Protein AF-A0A3M0SPN9-F1 (afdb_monomer)

Organism: NCBI:txid84023

Sequence (137 aa):
MIYVLFIGCMCILISLGCYSMEMHIRSNNLNSHKKSIQVDVTEKYREYLFTELNEYISKNPSCDDNGIKQYISSLDNFKIYFEECYIFYNKNTDCFKVEYIFNGEFYKEETYEYEVKNKDILYSCIDYSFKKGGLEK

Foldseek 3Di:
DVVVVVVVVVVVVVVVVVVVVVVVVVVVVVVVVVVVVPDDPCPVVVVVQVVVVLVVLVVDPQDDQVRVLVVLVVDDFDWDDDPPKIWHADNVVRWIKIWDADPNHTAKIWTWDWGADPNDIDTDTDDMDRDVPDDPD

Radius of gyration: 26.55 Å; Cα contacts (8 Å, |Δi|>4): 145; chains: 1; bounding box: 66×30×72 Å

Secondary structure (DSSP, 8-state):
-HHHHHHHHHHHHHHHHHHHHHHHHHHHHHHHHHHHH---TTHHHHHHHHHHHHHHHHT-TT-STTHHHHHHHHSTT-EEEETTEEEEEETTTTEEEEEEEETTEEEEEEEEEEEEETTEEEEEEEEEESSTT----

Mean predicted aligned error: 12.08 Å

Solvent-accessible surface area (backbone atoms only — not comparable 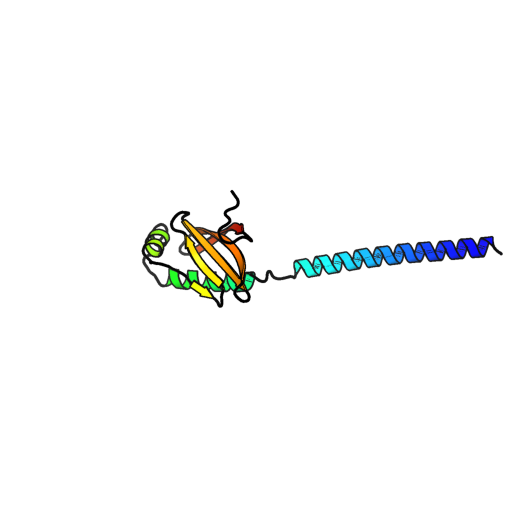to full-atom values): 8005 Å² total; per-residue (Å²): 110,70,68,60,53,52,52,51,52,51,52,52,52,51,53,50,50,54,51,53,50,52,52,50,52,52,50,50,53,51,53,52,54,51,58,76,67,57,72,59,87,58,51,65,58,49,53,53,45,52,49,52,48,48,54,56,49,72,73,40,93,66,54,51,90,72,23,46,65,55,52,56,62,69,44,80,86,55,68,50,73,55,87,76,20,36,34,33,70,40,78,90,76,69,28,41,35,37,45,41,38,58,96,89,38,84,57,39,37,39,34,26,42,72,49,70,53,98,91,44,79,45,75,44,81,77,49,74,22,79,44,93,90,48,77,85,126

pLDDT: mean 82.46, std 11.7, range [38.12, 95.06]

Structure (mmCIF, N/CA/C/O backbone):
data_AF-A0A3M0SPN9-F1
#
_entry.id   AF-A0A3M0SPN9-F1
#
loop_
_atom_site.group_PDB
_atom_site.id
_atom_site.type_symbol
_atom_site.label_atom_id
_atom_site.label_alt_id
_atom_site.label_comp_id
_atom_site.label_asym_id
_atom_site.label_entity_id
_atom_site.label_seq_id
_atom_site.pdbx_PDB_ins_code
_atom_site.Cartn_x
_atom_site.Cartn_y
_atom_site.Cartn_z
_atom_site.occupancy
_atom_site.B_iso_or_equiv
_atom_site.auth_seq_id
_atom_site.auth_comp_id
_atom_site.auth_asym_id
_atom_site.auth_atom_id
_atom_site.pdbx_PDB_model_num
ATOM 1 N N . MET A 1 1 ? 50.674 5.228 -51.382 1.00 62.44 1 MET A N 1
ATOM 2 C CA . MET A 1 1 ? 49.195 5.233 -51.504 1.00 62.44 1 MET A CA 1
ATOM 3 C C . MET A 1 1 ? 48.504 4.301 -50.513 1.00 62.44 1 MET A C 1
ATOM 5 O O . MET A 1 1 ? 47.654 4.783 -49.783 1.00 62.44 1 MET A O 1
ATOM 9 N N . ILE A 1 2 ? 48.873 3.017 -50.427 1.00 77.25 2 ILE A N 1
ATOM 10 C CA . ILE A 1 2 ? 48.203 2.033 -49.544 1.00 77.25 2 ILE A CA 1
ATOM 11 C C . ILE A 1 2 ? 48.232 2.444 -48.059 1.00 77.25 2 ILE A C 1
ATOM 13 O O . ILE A 1 2 ? 47.217 2.368 -47.380 1.00 77.25 2 ILE A O 1
ATOM 17 N N . TYR A 1 3 ? 49.361 2.969 -47.576 1.00 79.00 3 TYR A N 1
ATOM 18 C CA . TYR A 1 3 ? 49.505 3.426 -46.188 1.00 79.00 3 TYR A CA 1
ATOM 19 C C . TYR A 1 3 ? 48.575 4.600 -45.827 1.00 79.00 3 TYR A C 1
ATOM 21 O O . TYR A 1 3 ? 47.999 4.636 -44.747 1.00 79.00 3 TYR A O 1
ATOM 29 N N . VAL A 1 4 ? 48.372 5.531 -46.765 1.00 81.88 4 VAL A N 1
ATOM 30 C CA . VAL A 1 4 ? 47.487 6.695 -46.578 1.00 81.88 4 VAL A CA 1
ATOM 31 C C . VAL A 1 4 ? 46.020 6.261 -46.545 1.00 81.88 4 VAL A C 1
ATOM 33 O O . VAL A 1 4 ? 45.259 6.744 -45.713 1.00 81.88 4 VAL A O 1
ATOM 36 N N . LEU A 1 5 ? 45.637 5.304 -47.398 1.00 81.00 5 LEU A N 1
ATOM 37 C CA . LEU A 1 5 ? 44.300 4.703 -47.375 1.00 81.00 5 LEU A CA 1
ATOM 38 C C . LEU A 1 5 ? 44.038 3.957 -46.060 1.00 81.00 5 LEU A C 1
ATOM 40 O O . LEU A 1 5 ? 42.968 4.101 -45.479 1.00 81.00 5 LEU A O 1
ATOM 44 N N . PHE A 1 6 ? 45.028 3.217 -45.558 1.00 86.19 6 PHE A N 1
ATOM 45 C CA . PHE A 1 6 ? 44.900 2.465 -44.311 1.00 86.19 6 PHE A CA 1
ATOM 46 C C . PHE A 1 6 ? 44.741 3.381 -43.090 1.00 86.19 6 PHE A C 1
ATOM 48 O O . PHE A 1 6 ? 43.862 3.156 -42.260 1.00 86.19 6 PHE A O 1
ATOM 55 N N . ILE A 1 7 ? 45.534 4.456 -43.013 1.00 87.44 7 ILE A N 1
ATOM 56 C CA . ILE A 1 7 ? 45.390 5.476 -41.964 1.00 87.44 7 ILE A CA 1
ATOM 57 C C . ILE A 1 7 ? 44.021 6.155 -42.057 1.00 87.44 7 ILE A C 1
ATOM 59 O O . ILE A 1 7 ? 43.350 6.300 -41.039 1.00 87.44 7 ILE A O 1
ATOM 63 N N . GLY A 1 8 ? 43.570 6.505 -43.266 1.00 84.75 8 GLY A N 1
ATOM 64 C CA . GLY A 1 8 ? 42.246 7.091 -43.477 1.00 84.75 8 GLY A CA 1
ATOM 65 C C . GLY A 1 8 ? 41.115 6.191 -42.972 1.00 84.75 8 GLY A C 1
ATOM 66 O O . GLY A 1 8 ? 40.234 6.658 -42.251 1.00 84.75 8 GLY A O 1
ATOM 67 N N . CYS A 1 9 ? 41.168 4.890 -43.272 1.00 86.44 9 CYS A N 1
ATOM 68 C CA . CYS A 1 9 ? 40.193 3.921 -42.768 1.00 86.44 9 CYS A CA 1
ATOM 69 C C . CYS A 1 9 ? 40.219 3.802 -41.237 1.00 86.44 9 CYS A C 1
ATOM 71 O O . CYS A 1 9 ? 39.158 3.779 -40.616 1.00 86.44 9 CYS A O 1
ATOM 73 N N . MET A 1 10 ? 41.404 3.777 -40.620 1.00 88.25 10 MET A N 1
ATOM 74 C CA . MET A 1 10 ? 41.528 3.729 -39.158 1.00 88.25 10 MET A CA 1
ATOM 75 C C . MET A 1 10 ? 40.944 4.978 -38.489 1.00 88.25 10 MET A C 1
ATOM 77 O O . MET A 1 10 ? 40.221 4.857 -37.502 1.00 88.25 10 MET A O 1
ATOM 81 N N . CYS A 1 11 ? 41.179 6.169 -39.049 1.00 86.94 11 CYS A N 1
ATOM 82 C CA . CYS A 1 11 ? 40.595 7.409 -38.538 1.00 86.94 11 CYS A CA 1
ATOM 83 C C . CYS A 1 11 ? 39.060 7.380 -38.576 1.00 86.94 11 CYS A C 1
ATOM 85 O O . CYS A 1 11 ? 38.425 7.734 -37.586 1.00 86.94 11 CYS A O 1
ATOM 87 N N . ILE A 1 12 ? 38.465 6.902 -39.675 1.00 89.62 12 ILE A N 1
ATOM 88 C CA . ILE A 1 12 ? 37.002 6.792 -39.809 1.00 89.62 12 ILE A CA 1
ATOM 89 C C . ILE A 1 12 ? 36.423 5.830 -38.763 1.00 89.62 12 ILE A C 1
ATOM 91 O O . ILE A 1 12 ? 35.408 6.142 -38.141 1.00 89.62 12 ILE A O 1
ATOM 95 N N . LEU A 1 13 ? 37.075 4.685 -38.530 1.00 90.31 13 LEU A N 1
ATOM 96 C CA . LEU A 1 13 ? 36.631 3.703 -37.535 1.00 90.31 13 LEU A CA 1
ATOM 97 C C . LEU A 1 13 ? 36.692 4.255 -36.106 1.00 90.31 13 LEU A C 1
ATOM 99 O O . LEU A 1 13 ? 35.756 4.050 -35.335 1.00 90.31 13 LEU A O 1
ATOM 103 N N . ILE A 1 14 ? 37.754 4.990 -35.765 1.00 90.19 14 ILE A N 1
ATOM 104 C CA . ILE A 1 14 ? 37.888 5.633 -34.451 1.00 90.19 14 ILE A CA 1
ATOM 105 C C . ILE A 1 14 ? 36.787 6.682 -34.260 1.00 90.19 14 ILE A C 1
ATOM 107 O O . ILE A 1 14 ? 36.114 6.676 -33.231 1.00 90.19 14 ILE A O 1
ATOM 111 N N . SER A 1 15 ? 36.541 7.534 -35.261 1.00 89.62 15 SER A N 1
ATOM 112 C CA . SER A 1 15 ? 35.464 8.529 -35.205 1.00 89.62 15 SER A CA 1
ATOM 113 C C . SER A 1 15 ? 34.079 7.888 -35.064 1.00 89.62 15 SER A C 1
ATOM 115 O O . SER A 1 15 ? 33.271 8.367 -34.268 1.00 89.62 15 SER A O 1
ATOM 117 N N . LEU A 1 16 ? 33.811 6.780 -35.768 1.00 90.44 16 LEU A N 1
ATOM 118 C CA . LEU A 1 16 ? 32.570 6.014 -35.594 1.00 90.44 16 LEU A CA 1
ATOM 119 C C . LEU A 1 16 ? 32.450 5.427 -34.181 1.00 90.44 16 LEU A C 1
ATOM 121 O O . LEU A 1 16 ? 31.364 5.448 -33.602 1.00 90.44 16 LEU A O 1
ATOM 125 N N . GLY A 1 17 ? 33.553 4.923 -33.622 1.00 89.38 17 GLY A N 1
ATOM 126 C CA . GLY A 1 17 ? 33.598 4.392 -32.261 1.00 89.38 17 GLY A CA 1
ATOM 127 C C . GLY A 1 17 ? 33.258 5.454 -31.214 1.00 89.38 17 GLY A C 1
ATOM 128 O O . GLY A 1 17 ? 32.384 5.229 -30.375 1.00 89.38 17 GLY A O 1
ATOM 129 N N . CYS A 1 18 ? 33.876 6.635 -31.310 1.00 87.12 18 CYS A N 1
ATOM 130 C CA . CYS A 1 18 ? 33.575 7.771 -30.434 1.00 87.12 18 CYS A CA 1
ATOM 131 C C . CYS A 1 18 ? 32.106 8.205 -30.553 1.00 87.12 18 CYS A C 1
ATOM 133 O O . CYS A 1 18 ? 31.427 8.356 -29.538 1.00 87.12 18 CYS A O 1
ATOM 135 N N . TYR A 1 19 ? 31.588 8.317 -31.779 1.00 90.94 19 TYR A N 1
ATOM 136 C CA . TYR A 1 19 ? 30.189 8.677 -32.020 1.00 90.94 19 TYR A CA 1
ATOM 137 C C . TYR A 1 19 ? 29.207 7.653 -31.426 1.00 90.94 19 TYR A C 1
ATOM 139 O O . TYR A 1 19 ? 28.234 8.019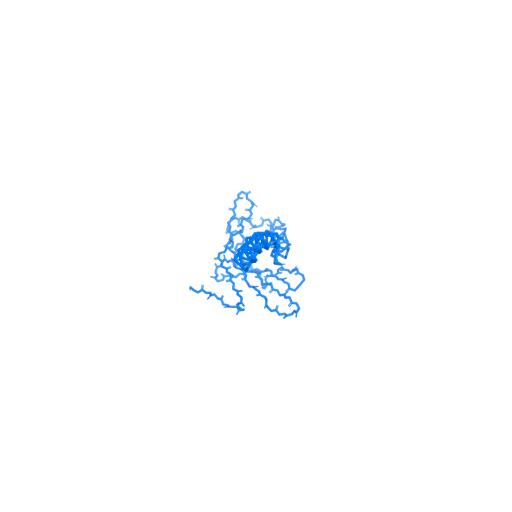 -30.764 1.00 90.94 19 TYR A O 1
ATOM 147 N N . SER A 1 20 ? 29.473 6.357 -31.615 1.00 86.62 20 SER A N 1
ATOM 148 C CA . SER A 1 20 ? 28.640 5.288 -31.056 1.00 86.62 20 SER A CA 1
ATOM 149 C C . SER A 1 20 ? 28.637 5.312 -29.527 1.00 86.62 20 SER A C 1
ATOM 151 O O . SER A 1 20 ? 27.593 5.087 -28.913 1.00 86.62 20 SER A O 1
ATOM 153 N N . MET A 1 21 ? 29.786 5.589 -28.907 1.00 89.62 21 MET A N 1
ATOM 154 C CA . MET A 1 21 ? 29.908 5.679 -27.453 1.00 89.62 21 MET A CA 1
ATOM 155 C C . MET A 1 21 ? 29.098 6.856 -26.893 1.00 89.62 21 MET A C 1
ATOM 157 O O . MET A 1 21 ? 28.320 6.667 -25.956 1.00 89.62 21 MET A O 1
ATOM 161 N N . GLU A 1 22 ? 29.206 8.044 -27.491 1.00 87.56 22 GLU A N 1
ATOM 162 C CA . GLU A 1 22 ? 28.418 9.218 -27.088 1.00 87.56 22 GLU A CA 1
ATOM 163 C C . GLU A 1 22 ? 26.910 8.988 -27.243 1.00 87.56 22 GLU A C 1
ATOM 165 O O . GLU A 1 22 ? 26.130 9.310 -26.341 1.00 87.56 22 GLU A O 1
ATOM 170 N N . MET A 1 23 ? 26.485 8.372 -28.349 1.00 84.62 23 MET A N 1
ATOM 171 C CA . MET A 1 23 ? 25.077 8.028 -28.567 1.00 84.62 23 MET A CA 1
ATOM 172 C C . MET A 1 23 ? 24.568 7.017 -27.536 1.00 84.62 23 MET A C 1
ATOM 174 O O . MET A 1 23 ? 23.438 7.146 -27.057 1.00 84.62 23 MET A O 1
ATOM 178 N N . HIS A 1 24 ? 25.398 6.055 -27.134 1.00 86.94 24 HIS A N 1
ATOM 179 C CA . HIS A 1 24 ? 25.043 5.093 -26.094 1.00 86.94 24 HIS A CA 1
ATOM 180 C C . HIS A 1 24 ? 24.908 5.760 -24.717 1.00 86.94 24 HIS A C 1
ATOM 182 O O . HIS A 1 24 ? 23.946 5.490 -23.997 1.00 86.94 24 HIS A O 1
ATOM 188 N N . ILE A 1 25 ? 25.815 6.679 -24.363 1.00 86.81 25 ILE A N 1
ATOM 189 C CA . ILE A 1 25 ? 25.729 7.475 -23.125 1.00 86.81 25 ILE A CA 1
ATOM 190 C C . ILE A 1 25 ? 24.448 8.314 -23.122 1.00 86.81 25 ILE A C 1
ATOM 192 O O . ILE A 1 25 ? 23.694 8.301 -22.148 1.00 86.81 25 ILE A O 1
ATOM 196 N N . ARG A 1 26 ? 24.156 9.004 -24.230 1.00 82.19 26 ARG A N 1
ATOM 197 C CA . ARG A 1 26 ? 22.944 9.819 -24.371 1.00 82.19 26 ARG A CA 1
ATOM 198 C C . ARG A 1 26 ? 21.674 8.979 -24.259 1.00 82.19 26 ARG A C 1
ATOM 200 O O . ARG A 1 26 ? 20.739 9.387 -23.573 1.00 82.19 26 ARG A O 1
ATOM 207 N N . SER A 1 27 ? 21.647 7.814 -24.902 1.00 83.50 27 SER A N 1
ATOM 208 C CA . SER A 1 27 ? 20.533 6.864 -24.809 1.00 83.50 27 SER A CA 1
ATOM 209 C C . SER A 1 27 ? 20.321 6.391 -23.371 1.00 83.50 27 SER A C 1
ATOM 211 O O . SER A 1 27 ? 19.200 6.414 -22.865 1.00 83.50 27 SER A O 1
ATOM 213 N N . ASN A 1 28 ? 21.404 6.052 -22.670 1.00 75.62 28 ASN A N 1
ATOM 214 C CA . ASN A 1 28 ? 21.329 5.602 -21.286 1.00 75.62 28 ASN A CA 1
ATOM 215 C C . ASN A 1 28 ? 20.814 6.706 -20.348 1.00 75.62 28 ASN A C 1
ATOM 217 O O . ASN A 1 28 ? 19.943 6.457 -19.519 1.00 75.62 28 ASN A O 1
ATOM 221 N N . ASN A 1 29 ? 21.276 7.945 -20.535 1.00 78.75 29 ASN A N 1
ATOM 222 C CA . ASN A 1 29 ? 20.785 9.098 -19.778 1.00 78.75 29 ASN A CA 1
ATOM 223 C C . ASN A 1 29 ? 19.298 9.368 -20.037 1.00 78.75 29 ASN A C 1
ATOM 225 O O . ASN A 1 29 ? 18.547 9.608 -19.096 1.00 78.75 29 ASN A O 1
ATOM 229 N N . LEU A 1 30 ? 18.847 9.279 -21.292 1.00 76.69 30 LEU A N 1
ATOM 230 C CA . LEU A 1 30 ? 17.430 9.417 -21.636 1.00 76.69 30 LEU A CA 1
ATOM 231 C C . LEU A 1 30 ? 16.579 8.303 -21.018 1.00 76.69 30 LEU A C 1
ATOM 233 O O . LEU A 1 30 ? 15.491 8.578 -20.522 1.00 76.69 30 LEU A O 1
ATOM 237 N N . ASN A 1 31 ? 17.062 7.062 -21.017 1.00 73.75 31 ASN A N 1
ATOM 238 C CA . ASN A 1 31 ? 16.354 5.939 -20.401 1.00 73.75 31 ASN A CA 1
ATOM 239 C C . ASN A 1 31 ? 16.302 6.067 -18.875 1.00 73.75 31 ASN A C 1
ATOM 241 O O . ASN A 1 31 ? 15.255 5.819 -18.283 1.00 73.75 31 ASN A O 1
ATOM 245 N N . SER A 1 32 ? 17.390 6.516 -18.249 1.00 66.94 32 SER A N 1
ATOM 246 C CA . SER A 1 32 ? 17.429 6.832 -16.818 1.00 66.94 32 SER A CA 1
ATOM 247 C C . SER A 1 32 ? 16.427 7.934 -16.463 1.00 66.94 32 SER A C 1
ATOM 249 O O . SER A 1 32 ? 15.625 7.778 -15.546 1.00 66.94 32 SER A O 1
ATOM 251 N N . HIS A 1 33 ? 16.382 9.003 -17.262 1.00 63.47 33 HIS A N 1
ATOM 252 C CA . HIS A 1 33 ? 15.440 10.098 -17.056 1.00 63.47 33 HIS A CA 1
ATOM 253 C C . HIS A 1 33 ? 13.981 9.675 -17.294 1.00 63.47 33 HIS A C 1
ATOM 255 O O . HIS A 1 33 ? 13.086 10.094 -16.566 1.00 63.47 33 HIS A O 1
ATOM 261 N N . LYS A 1 34 ? 13.715 8.807 -18.278 1.00 65.12 34 LYS A N 1
ATOM 262 C CA . LYS A 1 34 ? 12.381 8.212 -18.466 1.00 65.12 34 LYS A CA 1
ATOM 263 C C . LYS A 1 34 ? 11.977 7.355 -17.271 1.00 65.12 34 LYS A C 1
ATOM 265 O O . LYS A 1 34 ? 10.838 7.441 -16.832 1.00 65.12 34 LYS A O 1
ATOM 270 N N . LYS A 1 35 ? 12.911 6.575 -16.723 1.00 63.16 35 LYS A N 1
ATOM 271 C CA . LYS A 1 35 ? 12.681 5.745 -15.538 1.00 63.16 35 LYS A CA 1
ATOM 272 C C . LYS A 1 35 ? 12.395 6.589 -14.293 1.00 63.16 35 LYS A C 1
ATOM 274 O O . LYS A 1 35 ? 11.559 6.198 -13.494 1.00 63.16 35 LYS A O 1
ATOM 279 N N . SER A 1 36 ? 13.026 7.756 -14.149 1.00 57.34 36 SER A N 1
ATOM 280 C CA . SER A 1 36 ? 12.764 8.666 -13.023 1.00 57.34 36 SER A CA 1
ATOM 281 C C . SER A 1 36 ? 11.421 9.401 -13.116 1.00 57.34 36 SER A C 1
ATOM 283 O O . SER A 1 36 ? 10.961 9.929 -12.114 1.00 57.34 36 SER A O 1
ATOM 285 N N . ILE A 1 37 ? 10.819 9.479 -14.309 1.00 59.12 37 ILE A N 1
ATOM 286 C CA . ILE A 1 37 ? 9.494 10.087 -14.543 1.00 59.12 37 ILE A CA 1
ATOM 287 C C . ILE A 1 37 ? 8.390 9.014 -14.572 1.00 59.12 37 ILE A C 1
ATOM 289 O O . ILE A 1 37 ? 7.204 9.335 -14.618 1.00 59.12 37 ILE A O 1
ATOM 293 N N . GLN A 1 38 ? 8.751 7.730 -14.558 1.00 61.56 38 GLN A N 1
ATOM 294 C CA . GLN A 1 38 ? 7.778 6.650 -14.548 1.00 61.56 38 GLN A CA 1
ATOM 295 C C . GLN A 1 38 ? 7.073 6.624 -13.187 1.00 61.56 38 GLN A C 1
ATOM 297 O O . GLN A 1 38 ? 7.602 6.092 -12.216 1.00 61.56 38 GLN A O 1
ATOM 302 N N . VAL A 1 39 ? 5.890 7.239 -13.140 1.00 60.94 39 VAL A N 1
ATOM 303 C CA . VAL A 1 39 ? 4.959 7.189 -12.008 1.00 60.94 39 VAL A CA 1
ATOM 304 C C . VAL A 1 39 ? 4.640 5.724 -11.731 1.00 60.94 39 VAL A C 1
ATOM 306 O O . VAL A 1 39 ? 4.301 4.976 -12.657 1.00 60.94 39 VAL A O 1
ATOM 309 N N . ASP A 1 40 ? 4.796 5.304 -10.477 1.00 71.62 40 ASP A N 1
ATOM 310 C CA . ASP A 1 40 ? 4.414 3.958 -10.063 1.00 71.62 40 ASP A CA 1
ATOM 311 C C . ASP A 1 40 ? 2.912 3.793 -10.325 1.00 71.62 40 ASP A C 1
ATOM 313 O O . ASP A 1 40 ? 2.099 4.627 -9.926 1.00 71.62 40 ASP A O 1
ATOM 317 N N . VAL A 1 41 ? 2.529 2.719 -11.019 1.00 78.00 41 VAL A N 1
ATOM 318 C CA . VAL A 1 41 ? 1.130 2.442 -11.384 1.00 78.00 41 VAL A CA 1
ATOM 319 C C . VAL A 1 41 ? 0.235 2.407 -10.138 1.00 78.00 41 VAL A C 1
ATOM 321 O O . VAL A 1 41 ? -0.953 2.711 -10.223 1.00 78.00 41 VAL A O 1
ATOM 324 N N . THR A 1 42 ? 0.811 2.092 -8.976 1.00 85.12 42 THR A N 1
ATOM 325 C CA . THR A 1 42 ? 0.126 2.027 -7.680 1.00 85.12 42 THR A CA 1
ATOM 326 C C . THR A 1 42 ? -0.093 3.388 -7.013 1.00 85.12 42 THR A C 1
ATOM 328 O O . THR A 1 42 ? -0.978 3.501 -6.168 1.00 85.12 42 THR A O 1
ATOM 331 N N . GLU A 1 43 ? 0.635 4.439 -7.406 1.00 86.06 43 GLU A N 1
ATOM 332 C CA . GLU A 1 43 ? 0.655 5.729 -6.701 1.00 86.06 43 GLU A CA 1
ATOM 333 C C . GLU A 1 43 ? -0.711 6.419 -6.692 1.00 86.06 43 GLU A C 1
ATOM 335 O O . GLU A 1 43 ? -1.186 6.827 -5.634 1.00 86.06 43 GLU A O 1
ATOM 340 N N . LYS A 1 44 ? -1.402 6.437 -7.840 1.00 88.38 44 LYS A N 1
ATOM 341 C CA . LYS A 1 44 ? -2.779 6.945 -7.934 1.00 88.38 44 LYS A CA 1
ATOM 342 C C . LYS A 1 44 ? -3.697 6.207 -6.954 1.00 88.38 44 LYS A C 1
ATOM 344 O O . LYS A 1 44 ? -4.388 6.833 -6.162 1.00 88.38 44 LYS A O 1
ATOM 349 N N . TYR A 1 45 ? -3.713 4.875 -7.002 1.00 90.94 45 TYR A N 1
ATOM 350 C CA . TYR A 1 45 ? -4.601 4.055 -6.167 1.00 90.94 45 TYR A CA 1
ATOM 351 C C . TYR A 1 45 ? -4.313 4.270 -4.684 1.00 90.94 45 TYR A C 1
ATOM 353 O O . TYR A 1 45 ? -5.239 4.422 -3.892 1.00 90.94 45 TYR A O 1
ATOM 361 N N . ARG A 1 46 ? -3.030 4.358 -4.329 1.00 91.44 46 ARG A N 1
ATOM 362 C CA . ARG A 1 46 ? -2.573 4.656 -2.978 1.00 91.44 46 ARG A CA 1
ATOM 363 C C . ARG A 1 46 ? -3.137 5.982 -2.467 1.00 91.44 46 ARG A C 1
ATOM 365 O O . ARG A 1 46 ? -3.737 6.008 -1.397 1.00 91.44 46 ARG A O 1
ATOM 372 N N . GLU A 1 47 ? -2.980 7.064 -3.228 1.00 90.25 47 GLU A N 1
ATOM 373 C CA . GLU A 1 47 ? -3.474 8.392 -2.841 1.00 90.25 47 GLU A CA 1
ATOM 374 C C . GLU A 1 47 ? -4.993 8.414 -2.633 1.00 90.25 47 GLU A C 1
ATOM 376 O O . GLU A 1 47 ? -5.462 8.931 -1.617 1.00 90.25 47 GLU A O 1
ATOM 381 N N . TYR A 1 48 ? -5.763 7.812 -3.546 1.00 92.50 48 TYR A N 1
ATOM 382 C CA . TYR A 1 48 ? -7.221 7.723 -3.407 1.00 92.50 48 TYR A CA 1
ATOM 383 C C . TYR A 1 48 ? -7.623 6.922 -2.164 1.00 92.50 48 TYR A C 1
ATOM 385 O O . TYR A 1 48 ? -8.429 7.397 -1.366 1.00 92.50 48 TYR A O 1
ATOM 393 N N . LEU A 1 49 ? -7.029 5.742 -1.956 1.00 94.44 49 LEU A N 1
ATOM 394 C CA . LEU A 1 49 ? -7.358 4.879 -0.818 1.00 94.44 49 LEU A CA 1
ATOM 395 C C . LEU A 1 49 ? -7.052 5.546 0.529 1.00 94.44 49 LEU A C 1
ATOM 397 O O . LEU A 1 49 ? -7.865 5.457 1.447 1.00 94.44 49 LEU A O 1
ATOM 401 N N . PHE A 1 50 ? -5.916 6.238 0.655 1.00 93.19 50 PHE A N 1
ATOM 402 C CA . PHE A 1 50 ? -5.581 6.962 1.885 1.00 93.19 50 PHE A CA 1
ATOM 403 C C . PHE A 1 50 ? -6.420 8.222 2.084 1.00 93.19 50 PHE A C 1
ATOM 405 O O . PHE A 1 50 ? -6.736 8.560 3.224 1.00 93.19 50 PHE A O 1
ATOM 412 N N . THR A 1 51 ? -6.815 8.896 1.004 1.00 91.69 51 THR A N 1
ATOM 413 C CA . THR A 1 51 ? -7.733 10.040 1.089 1.00 91.69 51 THR A CA 1
ATOM 414 C C . THR A 1 51 ? -9.090 9.598 1.629 1.00 91.69 51 THR A C 1
ATOM 416 O O . THR A 1 51 ? -9.575 10.175 2.601 1.00 91.69 51 THR A O 1
ATOM 419 N N . GLU A 1 52 ? -9.654 8.523 1.077 1.00 91.31 52 GLU A N 1
ATOM 420 C CA . GLU A 1 52 ? -10.918 7.939 1.544 1.00 91.31 52 GLU A CA 1
ATOM 421 C C . GLU A 1 52 ? -10.812 7.407 2.979 1.00 91.31 52 GLU A C 1
ATOM 423 O O . GLU A 1 52 ? -11.712 7.619 3.793 1.00 91.31 52 GLU A O 1
ATOM 428 N N . LEU A 1 53 ? 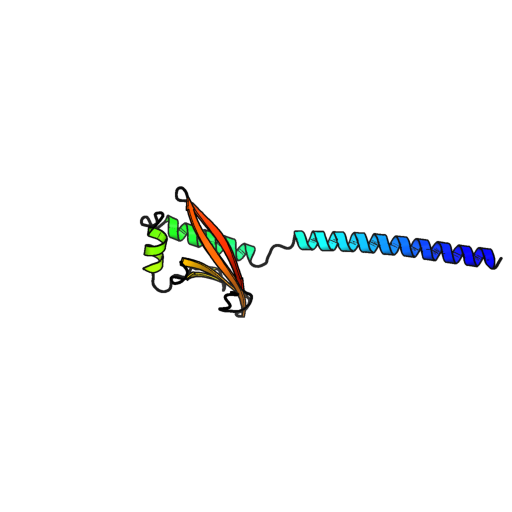-9.694 6.761 3.333 1.00 90.94 53 LEU A N 1
ATOM 429 C CA . LEU A 1 53 ? -9.444 6.315 4.705 1.00 90.94 53 LEU A CA 1
ATOM 430 C C . LEU A 1 53 ? -9.411 7.487 5.686 1.00 90.94 53 LEU A C 1
ATOM 432 O O . LEU A 1 53 ? -10.047 7.424 6.738 1.00 90.94 53 LEU A O 1
ATOM 436 N N . ASN A 1 54 ? -8.707 8.563 5.344 1.00 88.75 54 ASN A N 1
ATOM 437 C CA . ASN A 1 54 ? -8.643 9.750 6.186 1.00 88.75 54 ASN A CA 1
ATOM 438 C C . ASN A 1 54 ? -10.005 10.419 6.317 1.00 88.75 54 ASN A C 1
ATOM 440 O O . ASN A 1 54 ? -10.406 10.746 7.430 1.00 88.75 54 ASN A O 1
ATOM 444 N N . GLU A 1 55 ? -10.753 10.563 5.224 1.00 88.31 55 GLU A N 1
ATOM 445 C CA . GLU A 1 55 ? -12.105 11.117 5.271 1.00 88.31 55 GLU A CA 1
ATOM 446 C C . GLU A 1 55 ? -13.034 10.257 6.140 1.00 88.31 55 GLU A C 1
ATOM 448 O O . GLU A 1 55 ? -13.806 10.789 6.946 1.00 88.31 55 GLU A O 1
ATOM 453 N N . TYR A 1 56 ? -12.922 8.930 6.036 1.00 86.94 56 TYR A N 1
ATOM 454 C CA . TYR A 1 56 ? -13.649 7.997 6.887 1.00 86.94 56 TYR A CA 1
ATOM 455 C C . TYR A 1 56 ? -13.297 8.195 8.363 1.00 86.94 56 TYR A C 1
ATOM 457 O O . TYR A 1 56 ? -14.192 8.313 9.198 1.00 86.94 56 TYR A O 1
ATOM 465 N N . ILE A 1 57 ? -12.012 8.276 8.704 1.00 83.88 57 ILE A N 1
ATOM 466 C CA . ILE A 1 57 ? -11.582 8.432 10.095 1.00 83.88 57 ILE A CA 1
ATOM 467 C C . ILE A 1 57 ? -11.968 9.816 10.640 1.00 83.88 57 ILE A C 1
ATOM 469 O O . ILE A 1 57 ? -12.524 9.898 11.734 1.00 83.88 57 ILE A O 1
ATOM 473 N N . SER A 1 58 ? -11.770 10.892 9.874 1.00 80.38 58 SER A N 1
ATOM 474 C CA . SER A 1 58 ? -12.091 12.266 10.289 1.00 80.38 58 SER A CA 1
ATOM 475 C C . SER A 1 58 ? -13.583 12.497 10.541 1.00 80.38 58 SER A C 1
ATOM 477 O O . SER A 1 58 ? -13.942 13.310 11.392 1.00 80.38 58 SER A O 1
ATOM 479 N N . LYS A 1 59 ? -14.472 11.788 9.835 1.00 81.25 59 LYS A N 1
ATOM 480 C CA . LYS A 1 59 ? -15.925 11.861 10.073 1.00 81.25 59 LYS A CA 1
ATOM 481 C C . LYS A 1 59 ? -16.361 11.176 11.371 1.00 81.25 59 LYS A C 1
ATOM 483 O O . LYS A 1 59 ? -17.490 11.396 11.809 1.00 81.25 59 LYS A O 1
ATOM 488 N N . ASN A 1 60 ? -15.502 10.363 11.986 1.00 72.00 60 ASN A N 1
ATOM 489 C CA . ASN A 1 60 ? -15.831 9.581 13.171 1.00 72.00 60 ASN A CA 1
ATOM 490 C C . ASN A 1 60 ? -15.177 10.184 14.433 1.00 72.00 60 ASN A C 1
ATOM 492 O O . ASN A 1 60 ? -13.972 10.049 14.637 1.00 72.00 60 ASN A O 1
ATOM 496 N N . PRO A 1 61 ? -15.960 10.821 15.327 1.00 58.06 61 PRO A N 1
ATOM 497 C CA . PRO A 1 61 ? -15.445 11.609 16.453 1.00 58.06 61 PRO A CA 1
ATOM 498 C C . PRO A 1 61 ? -14.805 10.790 17.589 1.00 58.06 61 PRO A C 1
ATOM 500 O O . PRO A 1 61 ? -14.366 11.372 18.573 1.00 58.06 61 PRO A O 1
ATOM 503 N N . SER A 1 62 ? -14.761 9.457 17.490 1.00 60.84 62 SER A N 1
ATOM 504 C CA . SER A 1 62 ? -14.151 8.560 18.484 1.00 60.84 62 SER A CA 1
ATOM 505 C C . SER A 1 62 ? -12.684 8.203 18.194 1.00 60.84 62 SER A C 1
ATOM 507 O O . SER A 1 62 ? -12.122 7.349 18.877 1.00 60.84 62 SER A O 1
ATOM 509 N N . CYS A 1 63 ? -12.076 8.798 17.168 1.00 59.34 63 CYS A N 1
ATOM 510 C CA . CYS A 1 63 ? -10.755 8.441 16.645 1.00 59.34 63 CYS A CA 1
ATOM 511 C C . CYS A 1 63 ? -9.613 9.338 17.170 1.00 59.34 63 CYS A C 1
ATOM 513 O O . CYS A 1 63 ? -8.887 9.937 16.383 1.00 59.34 63 CYS A O 1
ATOM 515 N N . ASP A 1 64 ? -9.432 9.406 18.492 1.00 63.38 64 ASP A N 1
ATOM 516 C CA . ASP A 1 64 ? -8.207 9.955 19.113 1.00 63.38 64 ASP A CA 1
ATOM 517 C C . ASP A 1 64 ? -7.047 8.918 19.061 1.00 63.38 64 ASP A C 1
ATOM 519 O O . ASP A 1 64 ? -7.265 7.794 18.606 1.00 63.38 64 ASP A O 1
ATOM 523 N N . ASP A 1 65 ? -5.832 9.244 19.545 1.0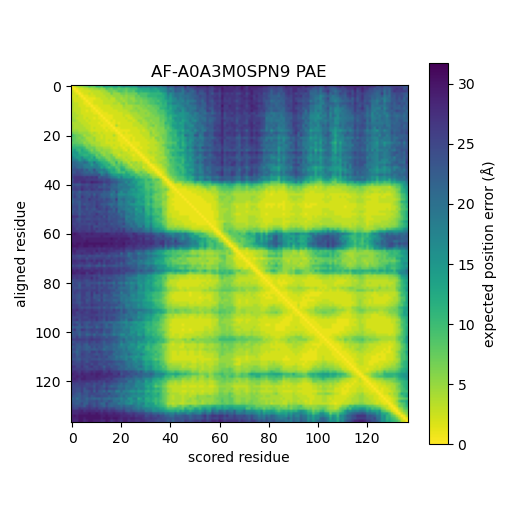0 57.50 65 ASP A N 1
ATOM 524 C CA . ASP A 1 65 ? -4.589 8.425 19.449 1.00 57.50 65 ASP A CA 1
ATOM 525 C C . ASP A 1 65 ? -4.759 6.913 19.733 1.00 57.50 65 ASP A C 1
ATOM 527 O O . ASP A 1 65 ? -4.128 6.082 19.087 1.00 57.50 65 ASP A O 1
ATOM 531 N N . ASN A 1 66 ? -5.628 6.531 20.678 1.00 60.78 66 ASN A N 1
ATOM 532 C CA . ASN A 1 66 ? -5.940 5.126 21.011 1.00 60.78 66 ASN A CA 1
ATOM 533 C C . ASN A 1 66 ? -7.305 4.649 20.470 1.00 60.78 66 ASN A C 1
ATOM 535 O O . ASN A 1 66 ? -7.651 3.467 20.560 1.00 60.78 66 ASN A O 1
ATOM 539 N N . GLY A 1 67 ? -8.097 5.577 19.941 1.00 69.50 67 GLY A N 1
ATOM 540 C CA . GLY A 1 67 ? -9.451 5.376 19.449 1.00 69.50 67 GLY A CA 1
ATOM 541 C C . GLY A 1 67 ? -9.495 4.742 18.065 1.00 69.50 67 GLY A C 1
ATOM 542 O O . GLY A 1 67 ? -10.353 3.898 17.839 1.00 69.50 67 GLY A O 1
ATOM 543 N N . ILE A 1 68 ? -8.547 5.050 17.169 1.00 75.75 68 ILE A N 1
ATOM 544 C CA . ILE A 1 68 ? -8.527 4.494 15.799 1.00 75.75 68 ILE A CA 1
ATOM 545 C C . ILE A 1 68 ? -8.427 2.969 15.825 1.00 75.75 68 ILE A C 1
ATOM 547 O O . ILE A 1 68 ? -9.260 2.284 15.230 1.00 75.75 68 ILE A O 1
ATOM 551 N N . LYS A 1 69 ? -7.461 2.428 16.575 1.00 78.81 69 LYS A N 1
ATOM 552 C CA . LYS A 1 69 ? -7.303 0.982 16.751 1.00 78.81 69 LYS A CA 1
ATOM 553 C C . LYS A 1 69 ? -8.576 0.339 17.274 1.00 78.81 69 LYS A C 1
ATOM 555 O O . LYS A 1 69 ? -9.035 -0.645 16.704 1.00 78.81 69 LYS A O 1
ATOM 560 N N . GLN A 1 70 ? -9.142 0.872 18.357 1.00 76.88 70 GLN A N 1
ATOM 561 C CA . GLN A 1 70 ? -10.334 0.307 18.993 1.00 76.88 70 GLN A CA 1
ATOM 562 C C . GLN A 1 70 ? -11.556 0.397 18.076 1.00 76.88 70 GLN A C 1
ATOM 564 O O . GLN A 1 70 ? -12.289 -0.580 17.931 1.00 76.88 70 GLN A O 1
ATOM 569 N N . TYR A 1 71 ? -11.732 1.535 17.409 1.00 79.25 71 TYR A N 1
ATOM 570 C CA . TYR A 1 71 ? -12.822 1.800 16.484 1.00 79.25 71 TYR A CA 1
ATOM 571 C C . TYR A 1 71 ? -12.745 0.883 15.263 1.00 79.25 71 TYR A C 1
ATOM 573 O O . TYR A 1 71 ? -13.670 0.110 15.022 1.00 79.25 71 TYR A O 1
ATOM 581 N N . ILE A 1 72 ? -11.619 0.862 14.550 1.00 80.62 72 ILE A N 1
ATOM 582 C CA . ILE A 1 72 ? -11.461 0.025 13.356 1.00 80.62 72 ILE A CA 1
ATOM 583 C C . ILE A 1 72 ? -11.436 -1.462 13.724 1.00 80.62 72 ILE A C 1
ATOM 585 O O . ILE A 1 72 ? -11.989 -2.289 13.001 1.00 80.62 72 ILE A O 1
ATOM 589 N N . SER A 1 73 ? -10.887 -1.825 14.886 1.00 78.81 73 SER A N 1
ATOM 590 C CA . SER A 1 73 ? -10.968 -3.203 15.385 1.00 78.81 73 SER A CA 1
ATOM 591 C C . SER A 1 73 ? -12.388 -3.621 15.766 1.00 78.81 73 SER A C 1
ATOM 593 O O . SER A 1 73 ? -12.681 -4.818 15.722 1.00 78.81 73 SER A O 1
ATOM 595 N N . SER A 1 74 ? -13.268 -2.682 16.126 1.00 78.50 74 SER A N 1
ATOM 596 C CA . SER A 1 74 ? -14.686 -2.963 16.385 1.00 78.50 74 SER A CA 1
ATOM 597 C C . SER A 1 74 ? -15.491 -3.172 15.103 1.00 78.50 74 SER A C 1
ATOM 599 O O . SER A 1 74 ? -16.486 -3.895 15.116 1.00 78.50 74 SER A O 1
ATOM 601 N N . LEU A 1 75 ? -15.035 -2.597 13.986 1.00 80.62 75 LEU A N 1
ATOM 602 C CA . LEU A 1 75 ? -15.637 -2.817 12.681 1.00 80.62 75 LEU A CA 1
ATOM 603 C C . LEU A 1 75 ? -15.313 -4.237 12.206 1.00 80.62 75 LEU A C 1
ATOM 605 O O . LEU A 1 75 ? -14.163 -4.702 12.230 1.00 80.62 75 LEU A O 1
ATOM 609 N N . ASP A 1 76 ? -16.352 -4.951 11.788 1.00 76.12 76 ASP A N 1
ATOM 610 C CA . ASP A 1 76 ? -16.188 -6.253 11.165 1.00 76.12 76 ASP A CA 1
ATOM 611 C C . ASP A 1 76 ? -15.913 -6.072 9.668 1.00 76.12 76 ASP A C 1
ATOM 613 O O . ASP A 1 76 ? -16.597 -5.304 8.994 1.00 76.12 76 ASP A O 1
ATOM 617 N N . ASN A 1 77 ? -14.884 -6.752 9.155 1.00 80.19 77 ASN A N 1
ATOM 618 C CA . ASN A 1 77 ? -14.461 -6.697 7.749 1.00 80.19 77 ASN A CA 1
ATOM 619 C C . ASN A 1 77 ? -14.288 -5.281 7.153 1.00 80.19 77 ASN A C 1
ATOM 621 O O . ASN A 1 77 ? -14.646 -5.050 5.998 1.00 80.19 77 ASN A O 1
ATOM 625 N N . P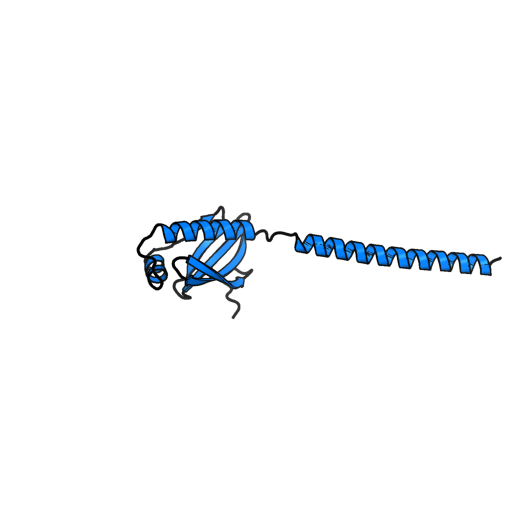HE A 1 78 ? -13.715 -4.337 7.910 1.00 87.19 78 PHE A N 1
ATOM 626 C CA . PHE A 1 78 ? -13.436 -2.988 7.409 1.00 87.19 78 PHE A CA 1
ATOM 627 C C . PHE A 1 78 ? -12.532 -3.012 6.168 1.00 87.19 78 PHE A C 1
ATOM 629 O O . PHE A 1 78 ? -11.387 -3.477 6.226 1.00 87.19 78 PHE A O 1
ATOM 636 N N . LYS A 1 79 ? -13.058 -2.489 5.057 1.00 92.12 79 LYS A N 1
ATOM 637 C CA . LYS A 1 79 ? -12.361 -2.339 3.781 1.00 92.12 79 LYS A CA 1
ATOM 638 C C . LYS A 1 79 ?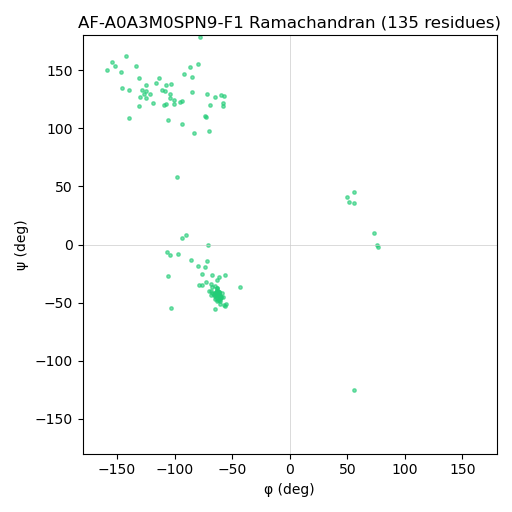 -12.836 -1.077 3.076 1.00 92.12 79 LYS A C 1
ATOM 640 O O . LYS A 1 79 ? -14.040 -0.841 2.983 1.00 92.12 79 LYS A O 1
ATOM 645 N N . ILE A 1 80 ? -11.894 -0.307 2.550 1.00 92.50 80 ILE A N 1
ATOM 646 C CA . ILE A 1 80 ? -12.163 0.818 1.652 1.00 92.50 80 ILE A CA 1
ATOM 647 C C . ILE A 1 80 ? -11.645 0.436 0.276 1.00 92.50 80 ILE A C 1
ATOM 649 O O . ILE A 1 80 ? -10.536 -0.080 0.150 1.00 92.50 80 ILE A O 1
ATOM 653 N N . TYR A 1 81 ? -12.469 0.669 -0.737 1.00 93.12 81 TYR A N 1
ATOM 654 C CA . TYR A 1 81 ? -12.233 0.216 -2.099 1.00 93.12 81 TYR A CA 1
ATOM 655 C C . TYR A 1 81 ? -12.011 1.395 -3.033 1.00 93.12 81 TYR A C 1
ATOM 657 O O . TYR A 1 81 ? -12.692 2.415 -2.934 1.00 93.12 81 TYR A O 1
ATOM 665 N N . PHE A 1 82 ? -11.116 1.201 -3.991 1.00 92.12 82 PHE A N 1
ATOM 666 C CA . PHE A 1 82 ? -10.980 2.050 -5.160 1.00 92.12 82 PHE A CA 1
ATOM 667 C C . PHE A 1 82 ? -10.721 1.147 -6.367 1.00 92.12 82 PHE A C 1
ATOM 669 O O . PHE A 1 82 ? -9.658 0.536 -6.485 1.00 92.12 82 PHE A O 1
ATOM 676 N N . GLU A 1 83 ? -11.726 1.036 -7.238 1.00 90.94 83 GLU A N 1
ATOM 677 C CA . GLU A 1 83 ? -11.763 0.039 -8.316 1.00 90.94 83 GLU A CA 1
ATOM 678 C C . GLU A 1 83 ? -11.599 -1.393 -7.754 1.00 90.94 83 GLU A C 1
ATOM 680 O O . GLU A 1 83 ? -12.369 -1.797 -6.881 1.00 90.94 83 GLU A O 1
ATOM 685 N N . GLU A 1 84 ? -10.626 -2.170 -8.238 1.00 90.88 84 GLU A N 1
ATOM 686 C CA . GLU A 1 84 ? -10.325 -3.523 -7.739 1.00 90.88 84 GLU A CA 1
ATOM 687 C C . GLU A 1 84 ? -9.369 -3.520 -6.531 1.00 90.88 84 GLU A C 1
ATOM 689 O O . GLU A 1 84 ? -9.222 -4.536 -5.850 1.00 90.88 84 GLU A O 1
ATOM 694 N N . CYS A 1 85 ? -8.727 -2.383 -6.247 1.00 93.12 85 CYS A N 1
ATOM 695 C CA . CYS A 1 85 ? -7.779 -2.232 -5.147 1.00 93.12 85 CYS A CA 1
ATOM 696 C C . CYS A 1 85 ? -8.505 -1.879 -3.845 1.00 93.12 85 CYS A C 1
ATOM 698 O O . CYS A 1 85 ? -9.564 -1.243 -3.852 1.00 93.12 85 CYS A O 1
ATOM 700 N N . TYR A 1 86 ? -7.925 -2.250 -2.706 1.00 94.44 86 TYR A N 1
ATOM 701 C CA . TYR A 1 86 ? -8.512 -1.910 -1.413 1.00 94.44 86 TYR A CA 1
ATOM 702 C C . TY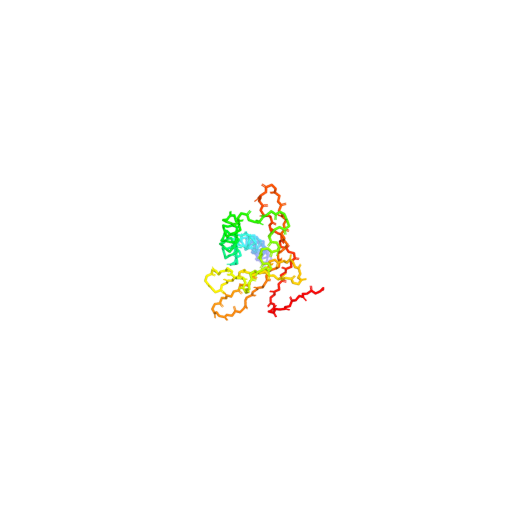R A 1 86 ? -7.488 -1.778 -0.296 1.00 94.44 86 TYR A C 1
ATOM 704 O O . TYR A 1 86 ? -6.440 -2.422 -0.298 1.00 94.44 86 TYR A O 1
ATOM 712 N N . ILE A 1 87 ? -7.846 -0.969 0.697 1.00 95.06 87 ILE A N 1
ATOM 713 C CA . ILE A 1 87 ? -7.141 -0.850 1.969 1.00 95.06 87 ILE A CA 1
ATOM 714 C C . ILE A 1 87 ? -7.972 -1.500 3.073 1.00 95.06 87 ILE A C 1
ATOM 716 O O . ILE A 1 87 ? -9.196 -1.353 3.130 1.00 95.06 87 ILE A O 1
ATOM 720 N N . PHE A 1 88 ? -7.310 -2.246 3.948 1.00 92.50 88 PHE A N 1
ATOM 721 C CA . PHE A 1 88 ? -7.930 -2.914 5.084 1.00 92.50 88 PHE A CA 1
ATOM 722 C C . PHE A 1 88 ? -7.020 -2.868 6.303 1.00 92.50 88 PHE A C 1
ATOM 724 O O . PHE A 1 88 ? -5.818 -2.631 6.202 1.00 92.50 88 PHE A O 1
ATOM 731 N N . TYR A 1 89 ? -7.603 -3.100 7.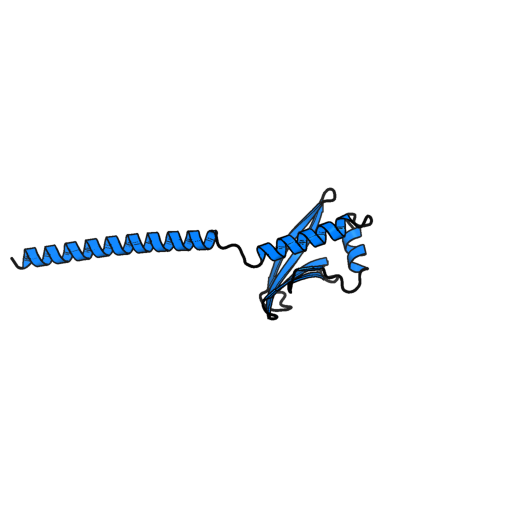472 1.00 90.38 89 TYR A N 1
ATOM 732 C CA . TYR A 1 89 ? -6.875 -3.054 8.731 1.00 90.38 89 TYR A CA 1
ATOM 733 C C . TYR A 1 89 ? -6.598 -4.461 9.266 1.00 90.38 89 TYR A C 1
ATOM 735 O O . TYR A 1 89 ? -7.512 -5.273 9.436 1.00 90.38 89 TYR A O 1
ATOM 743 N N . ASN A 1 90 ? -5.329 -4.752 9.548 1.00 88.50 90 ASN A N 1
ATOM 744 C CA . ASN A 1 90 ? -4.903 -6.012 10.138 1.00 88.50 90 ASN A CA 1
ATOM 745 C C . ASN A 1 90 ? -4.815 -5.890 11.666 1.00 88.50 90 ASN A C 1
ATOM 747 O O . ASN A 1 90 ? -3.839 -5.371 12.208 1.00 88.50 90 ASN A O 1
ATOM 751 N N . LYS A 1 91 ? -5.809 -6.452 12.364 1.00 84.31 91 LYS A N 1
ATOM 752 C CA . LYS A 1 91 ? -5.922 -6.406 13.835 1.00 84.31 91 LYS A CA 1
ATOM 753 C C . LYS A 1 91 ? -4.753 -7.087 14.560 1.00 84.31 91 LYS A C 1
ATOM 755 O O . LYS A 1 91 ? -4.433 -6.707 15.680 1.00 84.31 91 LYS A O 1
ATOM 760 N N . ASN A 1 92 ? -4.115 -8.080 13.933 1.00 84.88 92 ASN A N 1
ATOM 761 C CA . ASN A 1 92 ? -3.035 -8.851 14.558 1.00 84.88 92 ASN A CA 1
ATOM 762 C C . ASN A 1 92 ? -1.715 -8.077 14.610 1.00 84.88 92 ASN A C 1
ATOM 764 O O . ASN A 1 92 ? -0.947 -8.250 15.551 1.00 84.88 92 ASN A O 1
ATOM 768 N N . THR A 1 93 ? -1.448 -7.259 13.590 1.00 84.81 93 THR A N 1
ATOM 769 C CA . THR A 1 93 ? -0.197 -6.496 13.468 1.00 84.81 93 THR A CA 1
ATOM 770 C C . THR A 1 93 ? -0.381 -5.010 13.748 1.00 84.81 93 THR A C 1
ATOM 772 O O . THR A 1 93 ? 0.612 -4.307 13.810 1.00 84.81 93 THR A O 1
ATOM 775 N N . ASP A 1 94 ? -1.621 -4.539 13.930 1.00 87.75 94 ASP A N 1
ATOM 776 C CA . ASP A 1 94 ? -1.941 -3.116 14.105 1.00 87.75 94 ASP A CA 1
ATOM 777 C C . ASP A 1 94 ? -1.427 -2.254 12.941 1.00 87.75 94 ASP A C 1
ATOM 779 O O . ASP A 1 94 ? -0.800 -1.218 13.126 1.00 87.75 94 ASP A O 1
ATOM 783 N N . CYS A 1 95 ? -1.655 -2.722 11.713 1.00 90.38 95 CYS A N 1
ATOM 784 C CA . CYS A 1 95 ? -1.203 -2.047 10.497 1.00 90.38 95 CYS A CA 1
ATOM 785 C C . CYS A 1 95 ? -2.327 -1.981 9.469 1.00 90.38 95 CYS A C 1
ATOM 787 O O . CYS A 1 95 ? -3.188 -2.867 9.412 1.00 90.38 95 CYS A O 1
ATOM 789 N N . PHE A 1 96 ? -2.267 -0.980 8.597 1.00 92.06 96 PHE A N 1
ATOM 790 C CA . PHE A 1 96 ? -3.060 -0.967 7.376 1.00 92.06 96 PHE A CA 1
ATOM 791 C C . PHE A 1 96 ? -2.343 -1.737 6.276 1.00 92.06 96 PHE A C 1
ATOM 793 O O . PHE A 1 96 ? -1.121 -1.703 6.165 1.00 92.06 96 PHE A O 1
ATOM 800 N N . LYS A 1 97 ? -3.115 -2.435 5.455 1.00 93.75 97 LYS A N 1
ATOM 801 C CA . LYS A 1 97 ? -2.625 -3.154 4.288 1.00 93.75 97 LYS A CA 1
ATOM 802 C C . LYS A 1 97 ? -3.372 -2.691 3.058 1.00 93.75 97 LYS A C 1
ATOM 804 O O . LYS A 1 97 ? -4.599 -2.617 3.081 1.00 93.75 97 LYS A O 1
ATOM 809 N N . VAL A 1 98 ? -2.629 -2.398 2.001 1.00 94.56 98 VAL A N 1
ATOM 810 C CA . VAL A 1 98 ? -3.169 -2.043 0.690 1.00 94.56 98 VAL A CA 1
ATOM 811 C C . VAL A 1 98 ? -2.902 -3.199 -0.257 1.00 94.56 98 VAL A C 1
ATOM 813 O O . VAL A 1 98 ? -1.747 -3.550 -0.476 1.00 94.56 98 VAL A O 1
ATOM 816 N N . GLU A 1 99 ? -3.957 -3.786 -0.814 1.00 94.31 99 GLU A N 1
ATOM 817 C CA . GLU A 1 99 ? -3.861 -4.780 -1.884 1.00 94.31 99 GLU A CA 1
ATOM 818 C C . GLU A 1 99 ? -4.159 -4.114 -3.228 1.00 94.31 99 GLU A C 1
ATOM 820 O O . GLU A 1 99 ? -5.246 -3.571 -3.450 1.00 94.31 99 GLU A O 1
ATOM 825 N N . TYR A 1 100 ? -3.184 -4.189 -4.132 1.00 92.81 100 TYR A N 1
ATOM 826 C CA . TYR A 1 100 ? -3.306 -3.741 -5.510 1.00 92.81 100 TYR A CA 1
ATOM 827 C C . TYR A 1 100 ? -3.678 -4.924 -6.396 1.00 92.81 100 TYR A C 1
ATOM 829 O O . TYR A 1 100 ? -2.959 -5.928 -6.451 1.00 92.81 100 TYR A O 1
ATOM 837 N N . ILE A 1 101 ? -4.799 -4.791 -7.097 1.00 92.19 101 ILE A N 1
ATOM 838 C CA . ILE A 1 101 ? -5.340 -5.793 -8.011 1.00 92.19 101 ILE A CA 1
ATOM 839 C C . ILE A 1 101 ? -5.564 -5.108 -9.355 1.00 92.19 101 ILE A C 1
ATOM 841 O O . ILE A 1 101 ? -6.160 -4.032 -9.411 1.00 92.19 101 ILE A O 1
ATOM 845 N N . PHE A 1 102 ? -5.062 -5.725 -10.422 1.00 90.25 102 PHE A N 1
ATOM 846 C CA . PHE A 1 102 ? -5.236 -5.243 -11.787 1.00 90.25 102 PHE A CA 1
ATOM 847 C C . PHE A 1 102 ? -5.730 -6.385 -12.666 1.00 90.25 102 PHE A C 1
ATOM 849 O O . PHE A 1 102 ? -5.097 -7.439 -12.733 1.00 90.25 102 PHE A O 1
ATOM 856 N N . ASN A 1 103 ? -6.838 -6.163 -13.374 1.00 90.00 103 ASN A N 1
ATOM 857 C CA . ASN A 1 103 ? -7.476 -7.161 -14.237 1.00 90.00 103 ASN A CA 1
ATOM 858 C C . ASN A 1 103 ? -7.826 -8.464 -13.490 1.00 90.00 103 ASN A C 1
ATOM 860 O O . ASN A 1 103 ? -7.699 -9.558 -14.041 1.00 90.00 103 ASN A O 1
ATOM 864 N N . GLY A 1 104 ? -8.228 -8.359 -12.223 1.00 87.25 104 GLY A N 1
ATOM 865 C CA . GLY A 1 104 ? -8.549 -9.494 -11.359 1.00 87.25 104 GLY A CA 1
ATOM 866 C C . GLY A 1 104 ? -7.340 -10.264 -10.816 1.00 87.25 104 GLY A C 1
ATOM 867 O O . GLY A 1 104 ? -7.528 -11.217 -10.057 1.00 87.25 104 GLY A O 1
ATOM 868 N N . GLU A 1 105 ? -6.111 -9.866 -11.155 1.00 90.75 105 GLU A N 1
ATOM 869 C C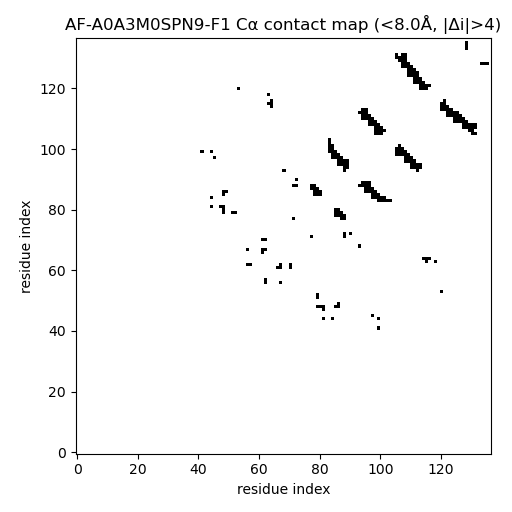A . GLU A 1 105 ? -4.886 -10.497 -10.666 1.00 90.75 105 GLU A CA 1
ATOM 870 C C . GLU A 1 105 ? -4.215 -9.659 -9.575 1.00 90.75 105 GLU A C 1
ATOM 872 O O . GLU A 1 105 ? -4.114 -8.434 -9.658 1.00 90.75 105 GLU A O 1
ATOM 877 N N . PHE A 1 106 ? -3.737 -10.340 -8.530 1.00 90.75 106 PHE A N 1
ATOM 878 C CA . PHE A 1 106 ? -2.961 -9.709 -7.469 1.00 90.75 106 PHE A CA 1
ATOM 879 C C . PHE A 1 106 ? -1.641 -9.178 -8.033 1.00 90.75 106 PHE A C 1
ATOM 881 O O . PHE A 1 106 ? -0.868 -9.933 -8.624 1.00 90.75 106 PHE A O 1
ATOM 888 N N . TYR A 1 107 ? -1.366 -7.900 -7.790 1.00 90.50 107 TYR A N 1
ATOM 889 C CA . TYR A 1 107 ? -0.143 -7.243 -8.231 1.00 90.50 107 TYR A CA 1
ATOM 890 C C . TYR A 1 107 ? 0.859 -7.071 -7.089 1.00 90.50 107 TYR A C 1
ATOM 892 O O . TYR A 1 107 ? 2.011 -7.489 -7.199 1.00 90.50 107 TYR A O 1
ATOM 900 N N . LYS A 1 108 ? 0.428 -6.446 -5.989 1.00 91.56 108 LYS A N 1
ATOM 901 C CA . LYS A 1 108 ? 1.289 -6.083 -4.858 1.00 91.56 108 LYS A CA 1
ATOM 902 C C . LYS A 1 108 ? 0.445 -5.891 -3.601 1.00 91.56 108 LYS A C 1
ATOM 904 O O . LYS A 1 108 ? -0.699 -5.457 -3.683 1.00 91.56 108 LYS A O 1
ATOM 909 N N . GLU A 1 109 ? 1.025 -6.170 -2.445 1.00 93.19 109 GLU A N 1
ATOM 910 C CA . GLU A 1 109 ? 0.521 -5.772 -1.133 1.00 93.19 109 GLU A CA 1
ATOM 911 C C . GLU A 1 109 ? 1.538 -4.823 -0.497 1.00 93.19 109 GLU A C 1
ATOM 913 O O . GLU A 1 109 ? 2.743 -5.048 -0.598 1.00 93.19 109 GLU A O 1
ATOM 918 N N . GLU A 1 110 ? 1.071 -3.773 0.161 1.00 94.06 110 GLU A N 1
ATOM 919 C CA . GLU A 1 110 ? 1.907 -2.868 0.951 1.00 94.06 110 GLU A CA 1
ATOM 920 C C . GLU A 1 110 ? 1.367 -2.784 2.377 1.00 94.06 110 GLU A C 1
ATOM 922 O O . GLU A 1 110 ? 0.156 -2.682 2.580 1.00 94.06 110 GLU A O 1
ATOM 927 N N . THR A 1 111 ? 2.264 -2.821 3.360 1.00 93.75 111 THR A N 1
ATOM 928 C CA . THR A 1 111 ? 1.929 -2.718 4.783 1.00 93.75 111 THR A CA 1
ATOM 929 C C . THR A 1 111 ? 2.377 -1.367 5.322 1.00 93.75 111 THR A C 1
ATOM 931 O O . THR A 1 111 ? 3.518 -0.949 5.124 1.00 93.75 111 THR A O 1
ATOM 934 N N . TYR A 1 112 ? 1.470 -0.706 6.033 1.00 93.38 112 TYR A N 1
ATOM 935 C CA . TYR A 1 112 ? 1.633 0.637 6.559 1.00 93.38 112 TYR A CA 1
ATOM 936 C C . TYR A 1 112 ? 1.409 0.672 8.066 1.00 93.38 112 TYR A C 1
ATOM 938 O O . TYR A 1 112 ? 0.344 0.288 8.562 1.00 93.38 112 TYR A O 1
ATOM 946 N N . GLU A 1 113 ? 2.394 1.202 8.778 1.00 92.81 113 GLU A N 1
ATOM 947 C CA . GLU A 1 113 ? 2.204 1.698 10.137 1.00 92.81 113 GLU A CA 1
ATOM 948 C C . GLU A 1 113 ? 1.570 3.084 10.089 1.00 92.81 113 GLU A C 1
ATOM 950 O O . GLU A 1 113 ? 1.698 3.811 9.098 1.00 92.81 113 GLU A O 1
ATOM 955 N N . TYR A 1 114 ? 0.878 3.449 11.163 1.00 89.12 114 TYR A N 1
ATOM 956 C CA . TYR A 1 114 ? 0.267 4.759 11.297 1.00 89.12 114 TYR A CA 1
ATOM 957 C C . TYR A 1 114 ? 0.624 5.388 12.640 1.00 89.12 114 TYR A C 1
ATOM 959 O O . TYR A 1 114 ? 0.708 4.713 13.664 1.00 89.12 114 TYR A O 1
ATOM 967 N N . GLU A 1 115 ? 0.815 6.700 12.626 1.00 87.12 115 GLU A N 1
ATOM 968 C CA . GLU A 1 115 ? 1.017 7.515 13.818 1.00 87.12 115 GLU A CA 1
ATOM 969 C C . GLU A 1 115 ? 0.039 8.685 13.767 1.00 87.12 115 GLU A C 1
ATOM 971 O O . GLU A 1 115 ? -0.102 9.348 12.737 1.00 87.12 115 GLU A O 1
ATOM 976 N N . VAL A 1 116 ? -0.641 8.946 14.879 1.00 81.94 116 VAL A N 1
ATOM 977 C CA . VAL A 1 116 ? -1.540 10.091 15.002 1.00 81.94 116 VAL A CA 1
ATOM 978 C C . VAL A 1 116 ? -0.753 11.247 15.610 1.00 81.94 116 VAL A C 1
ATOM 980 O O . VAL A 1 116 ? -0.155 11.122 16.677 1.00 81.94 116 VAL A O 1
ATOM 983 N N . LYS A 1 117 ? -0.710 12.383 14.913 1.00 80.38 117 LYS A N 1
ATOM 984 C CA . LYS A 1 117 ? -0.069 13.616 15.384 1.00 80.38 117 LYS A CA 1
ATOM 985 C C . LYS A 1 117 ? -1.019 14.781 15.194 1.00 80.38 117 LYS A C 1
ATOM 987 O O . LYS A 1 117 ? -1.375 15.111 14.073 1.00 80.38 117 LYS A O 1
ATOM 992 N N . ASN A 1 118 ? -1.394 15.453 16.282 1.00 70.62 118 ASN A N 1
ATOM 993 C CA . ASN A 1 118 ? -2.220 16.668 16.240 1.00 70.62 118 ASN A CA 1
ATOM 994 C C . ASN A 1 118 ? -3.522 16.527 15.418 1.00 70.62 118 ASN A C 1
ATOM 996 O O . ASN A 1 118 ? -3.951 17.499 14.801 1.00 70.62 118 ASN A O 1
ATOM 1000 N N . LYS A 1 119 ? -4.174 15.353 15.470 1.00 71.88 119 LYS A N 1
ATOM 1001 C CA . LYS A 1 119 ? -5.375 14.961 14.693 1.00 71.88 119 LYS A CA 1
ATOM 1002 C C . LYS A 1 119 ? -5.138 14.592 13.224 1.00 71.88 119 LYS A C 1
ATOM 1004 O O . LYS A 1 119 ? -6.086 14.166 12.571 1.00 71.88 119 LYS A O 1
ATOM 1009 N N . ASP A 1 120 ? -3.908 14.691 12.737 1.00 76.94 120 ASP A N 1
ATOM 1010 C CA . ASP A 1 120 ? -3.517 14.152 11.439 1.00 76.94 120 ASP A CA 1
ATOM 1011 C C . ASP A 1 120 ? -2.992 12.723 11.600 1.00 76.94 120 ASP A C 1
ATOM 1013 O O . ASP A 1 120 ? -2.361 12.383 12.604 1.00 76.94 120 ASP A O 1
ATOM 1017 N N . ILE A 1 121 ? -3.241 11.883 10.597 1.00 84.75 121 ILE A N 1
ATOM 1018 C CA . ILE A 1 121 ? -2.756 10.502 10.561 1.00 84.75 121 ILE A CA 1
ATOM 1019 C C . ILE A 1 121 ? -1.645 10.423 9.529 1.00 84.75 121 ILE A C 1
ATOM 1021 O O . ILE A 1 121 ? -1.843 10.725 8.350 1.00 84.75 121 ILE A O 1
ATOM 1025 N N . LEU A 1 122 ? -0.470 10.013 9.984 1.00 87.88 122 LEU A N 1
ATOM 1026 C CA . LEU A 1 122 ? 0.695 9.795 9.144 1.00 87.88 122 LEU A CA 1
ATOM 1027 C C . LEU A 1 122 ? 0.837 8.305 8.885 1.00 87.88 122 LEU A C 1
ATOM 1029 O O . LEU A 1 122 ? 0.939 7.533 9.832 1.00 87.88 122 LEU A O 1
ATOM 1033 N N . TYR A 1 123 ? 0.888 7.915 7.614 1.00 90.06 123 TYR A N 1
ATOM 1034 C CA . TYR A 1 123 ? 1.107 6.530 7.208 1.00 90.06 123 TYR A CA 1
ATOM 1035 C C . TYR A 1 123 ? 2.540 6.352 6.718 1.00 90.06 123 TYR A C 1
ATOM 1037 O O . TYR A 1 123 ? 3.006 7.103 5.860 1.00 90.06 123 TYR A O 1
ATOM 1045 N N . SER A 1 124 ? 3.226 5.340 7.239 1.00 91.38 124 SER A N 1
ATOM 1046 C CA . SER A 1 124 ? 4.588 4.982 6.841 1.00 91.38 124 SER A CA 1
ATOM 1047 C C . SER A 1 124 ? 4.597 3.570 6.278 1.00 91.38 124 SER A C 1
ATOM 1049 O O . SER A 1 124 ? 4.200 2.629 6.961 1.00 91.38 124 SER A O 1
ATOM 1051 N N . CYS A 1 125 ? 5.039 3.415 5.028 1.00 92.12 125 CYS A N 1
ATOM 1052 C CA . CYS A 1 125 ? 5.201 2.096 4.418 1.00 92.12 125 CYS A CA 1
ATOM 1053 C C . CYS A 1 125 ? 6.359 1.368 5.106 1.00 92.12 125 CYS A C 1
ATOM 1055 O O . CYS A 1 125 ? 7.491 1.853 5.064 1.00 92.12 125 CYS A O 1
ATOM 1057 N N . ILE A 1 126 ? 6.081 0.214 5.711 1.00 92.94 126 ILE A N 1
ATOM 1058 C CA . ILE A 1 126 ? 7.083 -0.591 6.423 1.00 92.94 126 ILE A CA 1
ATOM 1059 C C . ILE A 1 126 ? 7.495 -1.847 5.661 1.00 92.94 126 ILE A C 1
ATOM 1061 O O . ILE A 1 126 ? 8.617 -2.313 5.826 1.00 92.94 126 ILE A O 1
ATOM 1065 N N . ASP A 1 127 ? 6.612 -2.379 4.815 1.00 91.44 127 ASP A N 1
ATOM 1066 C CA . ASP A 1 127 ? 6.866 -3.611 4.072 1.00 91.44 127 ASP A CA 1
ATOM 1067 C C . ASP A 1 127 ? 6.041 -3.659 2.779 1.00 91.44 127 ASP A C 1
ATOM 1069 O O . ASP A 1 127 ? 5.003 -2.997 2.660 1.00 91.44 127 ASP A O 1
ATOM 1073 N N . TYR A 1 128 ? 6.490 -4.447 1.807 1.00 90.38 128 TYR A N 1
ATOM 1074 C CA . TYR A 1 128 ? 5.758 -4.716 0.576 1.00 90.38 128 TYR A CA 1
ATOM 1075 C C . TYR A 1 128 ? 6.005 -6.136 0.070 1.00 90.38 128 TYR A C 1
ATOM 1077 O O . TYR A 1 128 ? 7.091 -6.689 0.194 1.00 90.38 128 TYR A O 1
ATOM 1085 N N . SER A 1 129 ? 5.001 -6.709 -0.588 1.00 88.31 129 SER A N 1
ATOM 1086 C CA . SER A 1 129 ? 5.064 -8.070 -1.105 1.00 88.31 129 SER A CA 1
ATOM 1087 C C . SER A 1 129 ? 4.436 -8.189 -2.483 1.00 88.31 129 SER A C 1
ATOM 1089 O O . SER A 1 129 ? 3.316 -7.745 -2.718 1.00 88.31 129 SER A O 1
ATOM 1091 N N . PHE A 1 130 ? 5.138 -8.858 -3.395 1.00 87.50 130 PHE A N 1
ATOM 1092 C CA . PHE A 1 130 ? 4.598 -9.270 -4.698 1.00 87.50 130 PHE A CA 1
ATOM 1093 C C . PHE A 1 130 ? 3.963 -10.667 -4.647 1.00 87.50 130 PHE A C 1
ATOM 1095 O O . PHE A 1 130 ? 3.588 -11.226 -5.677 1.00 87.50 130 PHE A O 1
ATOM 1102 N N . LYS A 1 131 ? 3.822 -11.251 -3.449 1.00 85.56 131 LYS A N 1
ATOM 1103 C CA . LYS A 1 131 ? 3.108 -12.510 -3.225 1.00 85.56 131 LYS A CA 1
ATOM 1104 C C . LYS A 1 131 ? 1.969 -12.283 -2.246 1.00 85.56 131 LYS A C 1
ATOM 1106 O O . LYS A 1 131 ? 2.172 -11.780 -1.145 1.00 85.56 131 LYS A O 1
ATOM 1111 N N . LYS A 1 132 ? 0.774 -12.737 -2.614 1.00 78.06 132 LYS A N 1
ATOM 1112 C CA . LYS A 1 132 ? -0.396 -12.640 -1.742 1.00 78.06 132 LYS A CA 1
ATOM 1113 C C . LYS A 1 132 ? -0.135 -13.349 -0.407 1.00 78.06 132 LYS A C 1
ATOM 1115 O O . LYS A 1 132 ? 0.165 -14.542 -0.390 1.00 78.06 132 LYS A O 1
ATOM 1120 N N . GLY A 1 133 ? -0.240 -12.609 0.699 1.00 67.88 133 GLY A N 1
ATOM 1121 C CA . GLY A 1 133 ? -0.005 -13.121 2.054 1.00 67.88 133 GLY A CA 1
ATOM 1122 C C . GLY A 1 133 ? 1.463 -13.388 2.416 1.00 67.88 133 GLY A C 1
ATOM 1123 O O . GLY A 1 133 ? 1.724 -13.997 3.454 1.00 67.88 133 GLY A O 1
ATOM 1124 N N . GLY A 1 134 ? 2.424 -12.966 1.590 1.00 54.19 134 GLY A N 1
ATOM 1125 C CA . GLY A 1 134 ? 3.845 -13.104 1.895 1.00 54.19 134 GLY A CA 1
ATOM 1126 C C . GLY A 1 134 ? 4.329 -11.968 2.788 1.00 54.19 134 GLY A C 1
ATOM 1127 O O . GLY A 1 134 ? 4.678 -10.922 2.264 1.00 54.19 134 GLY A O 1
ATOM 1128 N N . LEU A 1 135 ? 4.377 -12.182 4.103 1.00 48.03 135 LEU A N 1
ATOM 1129 C CA . LEU A 1 135 ? 5.290 -11.434 4.974 1.00 48.03 135 LEU A CA 1
ATOM 1130 C C . LEU A 1 135 ? 6.704 -11.965 4.695 1.00 48.03 135 LEU A C 1
ATOM 1132 O O . LEU A 1 135 ? 6.983 -13.123 5.027 1.00 48.03 135 LEU A O 1
ATOM 1136 N N . GLU A 1 136 ? 7.575 -11.176 4.064 1.00 45.81 136 GLU A N 1
ATOM 1137 C CA . GLU A 1 136 ? 9.009 -11.480 4.098 1.00 45.81 136 GLU A CA 1
ATOM 1138 C C . GLU A 1 136 ? 9.506 -11.119 5.505 1.00 45.81 136 GLU A C 1
ATOM 1140 O O . GLU A 1 136 ? 9.460 -9.970 5.929 1.00 45.81 136 GLU A O 1
ATOM 1145 N N . LYS A 1 137 ? 9.850 -12.155 6.277 1.00 38.12 137 LYS A N 1
ATOM 1146 C CA . LYS A 1 137 ? 10.437 -12.031 7.616 1.00 38.12 137 LYS A CA 1
ATOM 1147 C C . LYS A 1 137 ? 11.858 -11.493 7.560 1.00 38.12 137 LYS A C 1
ATOM 1149 O O . LYS A 1 137 ? 12.607 -11.954 6.670 1.00 38.12 137 LYS A O 1
#

Nearest PDB structures (foldseek):
  8rmj-assembly1_A-2  TM=3.973E-01  e=9.149E+00  Drosophila melanogaster
  7nru-assembly1_A  TM=3.798E-01  e=9.149E+00  Neisseria meningitidis
  6qp8-assembly1_B  TM=4.191E-01  e=9.698E+00  Drosophila melanogaster